Protein AF-A0A968BYA7-F1 (afdb_monomer_lite)

Radius of gyration: 14.15 Å; chains: 1; bounding box: 31×26×37 Å

pLDDT: mean 94.14, std 5.93, range [56.28, 97.94]

Foldseek 3Di:
DAADPQKFWWKWKWAAAPNDIDIDTDGHRDPDDDDDPVLPPRHDVVRVSKMKIKIFMWGWDQDPVRDIDTHGPDDIDDIDIDHDD

Sequence (85 aa):
DTLGSDECFLLTISYAQNGSRVELPMCLRDTQWWVDEGLHLQADQESDRAYHWKVRVAREETLEDGSVSYIPLGPASQERTFYWR

Structure (mmCIF, N/CA/C/O backbone):
data_AF-A0A968BYA7-F1
#
_entry.id   AF-A0A968BYA7-F1
#
loop_
_atom_site.group_PDB
_atom_site.id
_atom_site.type_symbol
_atom_site.label_atom_id
_atom_site.label_alt_id
_atom_site.label_comp_id
_atom_site.label_asym_id
_atom_site.label_entity_id
_atom_site.label_seq_id
_atom_site.pdbx_PDB_ins_code
_atom_site.Cartn_x
_atom_site.Cartn_y
_atom_site.Cartn_z
_atom_site.occupancy
_atom_site.B_iso_or_equiv
_atom_site.auth_seq_id
_atom_site.auth_comp_id
_atom_site.auth_asym_id
_atom_site.auth_atom_id
_atom_site.pdbx_PDB_model_num
ATOM 1 N N . ASP A 1 1 ? 3.613 -11.625 -20.754 1.00 56.28 1 ASP A N 1
ATOM 2 C CA . ASP A 1 1 ? 3.969 -10.308 -20.208 1.00 56.28 1 ASP A CA 1
ATOM 3 C C . ASP A 1 1 ? 4.917 -10.472 -19.049 1.00 56.28 1 ASP A C 1
ATOM 5 O O . ASP A 1 1 ? 4.597 -11.160 -18.087 1.00 56.28 1 ASP A O 1
ATOM 9 N N . THR A 1 2 ? 6.115 -9.925 -19.200 1.00 77.88 2 THR A N 1
ATOM 10 C CA . THR A 1 2 ? 7.174 -9.956 -18.191 1.00 77.88 2 THR A CA 1
ATOM 11 C C . THR A 1 2 ? 7.514 -8.504 -17.897 1.00 77.88 2 THR A C 1
ATOM 13 O O . THR A 1 2 ? 7.679 -7.732 -18.838 1.00 77.88 2 THR A O 1
ATOM 16 N N . LEU A 1 3 ? 7.559 -8.136 -16.617 1.00 88.62 3 LEU A N 1
ATOM 17 C CA . LEU A 1 3 ? 7.958 -6.796 -16.186 1.00 88.62 3 LEU A CA 1
ATOM 18 C C . LEU A 1 3 ? 9.362 -6.463 -16.714 1.00 88.62 3 LEU A C 1
ATOM 20 O O . LEU A 1 3 ? 10.241 -7.333 -16.722 1.00 88.62 3 LEU A O 1
ATOM 24 N N . GLY A 1 4 ? 9.579 -5.209 -17.111 1.00 91.81 4 GLY A N 1
ATOM 25 C CA . GLY A 1 4 ? 10.909 -4.664 -17.380 1.00 91.81 4 GLY A CA 1
ATOM 26 C C . GLY A 1 4 ? 11.850 -4.790 -16.175 1.00 91.81 4 GLY A C 1
ATOM 27 O O . GLY A 1 4 ? 11.430 -5.068 -15.050 1.00 91.81 4 GLY A O 1
ATOM 28 N N . SER A 1 5 ? 13.156 -4.607 -16.379 1.00 91.94 5 SER A N 1
ATOM 29 C CA . SER A 1 5 ? 14.149 -4.734 -15.297 1.00 91.94 5 SER A CA 1
ATOM 30 C C . SER A 1 5 ? 13.938 -3.727 -14.164 1.00 91.94 5 SER A C 1
ATOM 32 O O . SER A 1 5 ? 14.239 -4.047 -13.020 1.00 91.94 5 SER A O 1
ATOM 34 N N . ASP A 1 6 ? 13.395 -2.566 -14.502 1.00 93.38 6 ASP A N 1
ATOM 35 C CA . ASP A 1 6 ? 13.072 -1.408 -13.671 1.00 93.38 6 ASP A CA 1
ATOM 36 C C . ASP A 1 6 ? 11.576 -1.327 -13.316 1.00 93.38 6 ASP A C 1
ATOM 38 O O . ASP A 1 6 ? 11.138 -0.361 -12.704 1.00 93.38 6 ASP A O 1
ATOM 42 N N . GLU A 1 7 ? 10.771 -2.321 -13.697 1.00 96.50 7 GLU A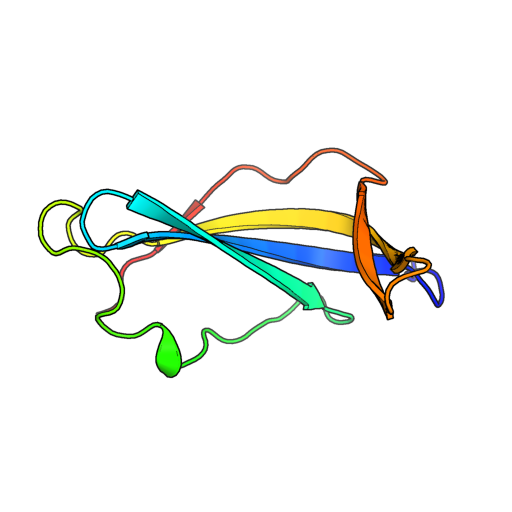 N 1
ATOM 43 C CA . GLU A 1 7 ? 9.325 -2.321 -13.466 1.00 96.50 7 GLU A CA 1
ATOM 44 C C . GLU A 1 7 ? 8.915 -3.290 -12.355 1.00 96.50 7 GLU A C 1
ATOM 46 O O . GLU A 1 7 ? 9.496 -4.366 -12.171 1.00 96.50 7 GLU A O 1
ATOM 51 N N . CYS A 1 8 ? 7.851 -2.948 -11.635 1.00 96.88 8 CYS A N 1
ATOM 52 C CA . CYS A 1 8 ? 7.290 -3.806 -10.603 1.00 96.88 8 CYS A CA 1
ATOM 53 C C . CYS A 1 8 ? 5.787 -3.643 -10.417 1.00 96.88 8 CYS A C 1
ATOM 55 O O . CYS A 1 8 ? 5.161 -2.683 -10.876 1.00 96.88 8 CYS A O 1
ATOM 57 N N . PHE A 1 9 ? 5.213 -4.599 -9.691 1.00 97.00 9 PHE A N 1
ATOM 58 C CA . PHE A 1 9 ? 3.910 -4.445 -9.071 1.00 97.00 9 PHE A CA 1
ATOM 59 C C . PHE A 1 9 ? 4.085 -3.614 -7.801 1.00 97.00 9 PHE A C 1
ATOM 61 O O . PHE A 1 9 ? 4.526 -4.113 -6.767 1.00 97.00 9 PHE A O 1
ATOM 68 N N . LEU A 1 10 ? 3.748 -2.332 -7.886 1.00 97.50 10 LEU A N 1
ATOM 69 C CA . LEU A 1 10 ? 3.733 -1.438 -6.742 1.00 97.50 10 LEU A CA 1
ATOM 70 C C . LEU A 1 10 ? 2.480 -1.714 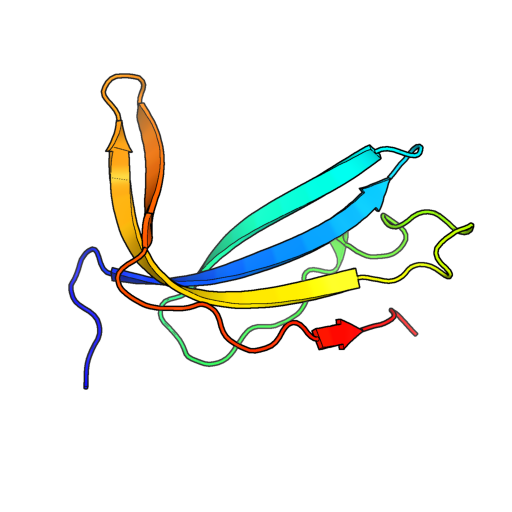-5.911 1.00 97.50 10 LEU A C 1
ATOM 72 O O . LEU A 1 10 ? 1.385 -1.249 -6.248 1.00 97.50 10 LEU A O 1
ATOM 76 N N . LEU A 1 11 ? 2.649 -2.473 -4.833 1.00 97.25 11 LEU A N 1
ATOM 77 C CA . LEU A 1 11 ? 1.649 -2.647 -3.790 1.00 97.25 11 LEU A CA 1
ATOM 78 C C . LEU A 1 11 ? 1.717 -1.441 -2.853 1.00 97.25 11 LEU A C 1
ATOM 80 O O . LEU A 1 11 ? 2.750 -1.175 -2.249 1.00 97.25 11 LEU A O 1
ATOM 84 N N . THR A 1 12 ? 0.617 -0.709 -2.718 1.00 97.38 12 THR A N 1
ATOM 85 C CA . THR A 1 12 ? 0.492 0.357 -1.720 1.00 97.38 12 THR A CA 1
ATOM 86 C C . THR A 1 12 ? -0.468 -0.102 -0.645 1.00 97.38 12 THR A C 1
ATOM 88 O O . THR A 1 12 ? -1.640 -0.329 -0.946 1.00 97.38 12 THR A O 1
ATOM 91 N N . ILE A 1 13 ? 0.014 -0.200 0.591 1.00 97.38 13 ILE A N 1
ATOM 92 C CA . ILE A 1 13 ? -0.829 -0.381 1.775 1.00 97.38 13 ILE A CA 1
ATOM 93 C C . ILE A 1 13 ? -1.029 0.977 2.423 1.00 97.38 13 ILE A C 1
ATOM 95 O O . ILE A 1 13 ? -0.086 1.754 2.531 1.00 97.38 13 ILE A O 1
ATOM 99 N N . SER A 1 14 ? -2.241 1.267 2.874 1.00 97.88 14 SER A N 1
ATOM 100 C CA . SER A 1 14 ? -2.512 2.456 3.668 1.00 97.88 14 SER A CA 1
ATOM 101 C C . SER A 1 14 ? -3.453 2.166 4.823 1.00 97.88 14 SER A C 1
ATOM 103 O O . SER A 1 14 ? -4.407 1.406 4.666 1.00 97.88 14 SER A O 1
ATOM 105 N N . TYR A 1 15 ? -3.198 2.792 5.963 1.00 97.81 15 TYR A N 1
ATOM 106 C CA . TYR A 1 15 ? -3.994 2.659 7.182 1.00 97.81 15 TYR A CA 1
ATOM 107 C C . TYR A 1 15 ? -3.959 3.968 7.976 1.00 97.81 15 TYR A C 1
ATOM 109 O O . TYR A 1 15 ? -3.103 4.824 7.739 1.00 97.81 15 TYR A O 1
ATOM 117 N N . ALA A 1 16 ? -4.911 4.140 8.891 1.00 97.94 16 ALA A N 1
ATOM 118 C CA . ALA A 1 16 ? -4.896 5.245 9.843 1.00 97.94 16 ALA A CA 1
ATOM 119 C C . ALA A 1 16 ? -3.990 4.892 11.028 1.00 97.94 16 ALA A C 1
ATOM 121 O O . ALA A 1 16 ? -4.112 3.799 11.573 1.00 97.94 16 ALA A O 1
ATOM 122 N N . GLN A 1 17 ? -3.091 5.794 11.407 1.00 97.56 17 GLN A N 1
ATOM 123 C CA . GLN A 1 17 ? -2.257 5.683 12.596 1.00 97.56 17 GLN A CA 1
ATOM 124 C C . GLN A 1 17 ? -2.138 7.049 13.271 1.00 97.56 17 GLN A C 1
ATOM 126 O O . GLN A 1 17 ? -1.706 8.024 12.647 1.00 97.56 17 GLN A O 1
ATOM 131 N N . ASN A 1 18 ? -2.498 7.120 14.551 1.00 96.56 18 ASN A N 1
ATOM 132 C CA . ASN A 1 18 ? -2.574 8.358 15.327 1.00 96.56 18 ASN A CA 1
ATOM 133 C C . ASN A 1 18 ? -3.389 9.451 14.603 1.00 96.56 18 ASN A C 1
ATOM 135 O O . ASN A 1 18 ? -2.990 10.617 14.555 1.00 96.56 18 ASN A O 1
ATOM 139 N N . GLY A 1 19 ? -4.500 9.065 13.968 1.00 95.31 19 GLY A N 1
ATOM 140 C CA . GLY A 1 19 ? -5.378 9.960 13.209 1.00 95.31 19 GLY A CA 1
ATOM 141 C C . GLY A 1 19 ? -4.827 10.424 11.855 1.00 95.31 19 GLY A C 1
ATOM 142 O O . GLY A 1 19 ? -5.483 11.212 11.174 1.00 95.31 19 GLY A O 1
ATOM 143 N N . SER A 1 20 ? -3.648 9.951 11.441 1.00 97.38 20 SER A N 1
ATOM 144 C CA . SER A 1 20 ? -3.017 10.291 10.160 1.00 97.38 20 SER A CA 1
ATOM 145 C C . SER A 1 20 ? -2.992 9.096 9.211 1.00 97.38 20 SER A C 1
ATOM 147 O O . SER A 1 20 ? -2.863 7.954 9.639 1.00 97.38 20 SER A O 1
ATOM 149 N N . ARG A 1 21 ? -3.089 9.342 7.900 1.00 96.94 21 ARG A N 1
ATOM 150 C CA . ARG A 1 21 ? -2.940 8.282 6.893 1.00 96.94 21 ARG A CA 1
ATOM 151 C C . ARG A 1 21 ? -1.460 7.960 6.701 1.00 96.94 21 ARG A C 1
ATOM 153 O O . ARG A 1 21 ? -0.691 8.832 6.307 1.00 96.94 21 ARG A O 1
ATOM 160 N N . VAL A 1 22 ? -1.096 6.704 6.920 1.00 97.69 22 VAL A N 1
ATOM 161 C CA . VAL A 1 22 ? 0.208 6.144 6.555 1.00 97.69 22 VAL A CA 1
ATOM 162 C C . VAL A 1 22 ? 0.069 5.444 5.209 1.00 97.69 22 VAL A C 1
ATOM 164 O O . VAL A 1 22 ? -0.927 4.758 4.979 1.00 97.69 22 VAL A O 1
ATOM 167 N N . GLU A 1 23 ? 1.049 5.611 4.321 1.00 96.88 23 GLU A N 1
ATOM 168 C CA . GLU A 1 23 ?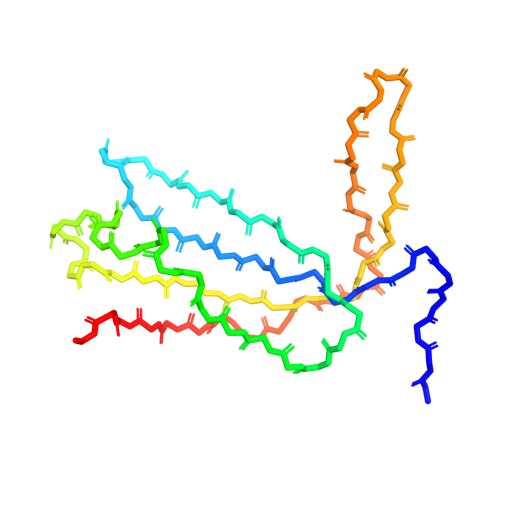 1.151 4.863 3.065 1.00 96.88 23 GLU A CA 1
ATOM 169 C C . GLU A 1 23 ? 2.503 4.153 2.987 1.00 96.88 23 GLU A C 1
ATOM 171 O O . GLU A 1 23 ? 3.549 4.757 3.216 1.00 96.88 23 GLU A O 1
ATOM 176 N N . LEU A 1 24 ? 2.470 2.867 2.651 1.00 95.69 24 LEU A N 1
ATOM 177 C CA . LEU A 1 24 ? 3.634 1.998 2.539 1.00 95.69 24 LEU A CA 1
ATOM 178 C C . LEU A 1 24 ? 3.685 1.417 1.121 1.00 95.69 24 LEU A C 1
ATOM 180 O O . LEU A 1 24 ? 2.948 0.469 0.818 1.00 95.69 24 LEU A O 1
ATOM 184 N N . PRO A 1 25 ? 4.497 2.003 0.227 1.00 95.81 25 PRO A N 1
ATOM 185 C CA . PRO A 1 25 ? 4.760 1.436 -1.087 1.00 95.81 25 PRO A CA 1
ATOM 186 C C . PRO A 1 25 ? 5.763 0.279 -0.993 1.00 95.81 25 PRO A C 1
ATOM 188 O O . PRO A 1 25 ? 6.802 0.397 -0.348 1.00 95.81 25 PRO A O 1
ATOM 191 N N . MET A 1 26 ? 5.479 -0.824 -1.683 1.00 94.81 26 MET A N 1
ATOM 192 C CA . MET A 1 26 ? 6.378 -1.967 -1.840 1.00 94.81 26 MET A CA 1
ATOM 193 C C . MET A 1 26 ? 6.437 -2.379 -3.307 1.00 94.81 26 MET A C 1
ATOM 195 O O . MET A 1 26 ? 5.406 -2.622 -3.938 1.00 94.81 26 MET A O 1
ATOM 199 N N . CYS A 1 27 ? 7.649 -2.471 -3.838 1.00 94.94 27 CYS A N 1
ATOM 200 C CA . CYS A 1 27 ? 7.910 -2.890 -5.206 1.00 94.94 27 CYS A CA 1
ATOM 201 C C . CYS A 1 27 ? 8.084 -4.413 -5.248 1.00 94.94 27 CYS A C 1
ATOM 203 O O . CYS A 1 27 ? 9.028 -4.961 -4.680 1.00 94.94 27 CYS A O 1
ATOM 205 N N . LEU A 1 28 ? 7.140 -5.112 -5.882 1.00 95.06 28 LEU A N 1
ATOM 206 C CA . LEU A 1 28 ? 7.108 -6.573 -5.940 1.00 95.06 28 LEU A CA 1
ATOM 207 C C . LEU A 1 28 ? 7.395 -7.069 -7.358 1.00 95.06 28 LEU A C 1
ATOM 209 O O . LEU A 1 28 ? 6.850 -6.551 -8.336 1.00 95.06 28 LEU A O 1
ATOM 213 N N . ARG A 1 29 ? 8.226 -8.107 -7.474 1.00 93.62 29 ARG A N 1
ATOM 214 C CA . ARG A 1 29 ? 8.499 -8.775 -8.759 1.00 93.62 29 ARG A CA 1
ATOM 215 C C . ARG A 1 29 ? 7.513 -9.897 -9.058 1.00 93.62 29 ARG A C 1
ATOM 217 O O . ARG A 1 29 ? 7.204 -10.145 -10.221 1.00 93.62 29 ARG A O 1
ATOM 224 N N . ASP A 1 30 ? 6.994 -10.523 -8.010 1.00 91.12 30 ASP A N 1
ATOM 225 C CA . ASP A 1 30 ? 6.018 -11.597 -8.103 1.00 91.12 30 ASP A CA 1
ATOM 226 C C . ASP A 1 30 ? 4.588 -11.075 -7.940 1.00 91.12 30 ASP A C 1
ATOM 228 O O . ASP A 1 30 ? 4.333 -10.034 -7.337 1.00 91.12 30 ASP A O 1
ATOM 232 N N . THR A 1 31 ? 3.628 -11.839 -8.457 1.00 89.19 31 THR A N 1
ATOM 233 C CA . THR A 1 31 ? 2.189 -11.544 -8.337 1.00 89.19 31 THR A CA 1
ATOM 234 C C . THR A 1 31 ? 1.590 -11.987 -7.000 1.00 89.19 31 THR A C 1
ATOM 236 O O . THR A 1 31 ? 0.388 -11.841 -6.778 1.00 89.19 31 THR A O 1
ATOM 239 N N . GLN A 1 32 ? 2.421 -12.521 -6.106 1.00 89.81 32 GLN A N 1
ATOM 240 C CA . GLN A 1 32 ? 2.050 -12.957 -4.768 1.00 89.81 32 GLN A CA 1
ATOM 241 C C . GLN A 1 32 ? 2.849 -12.186 -3.721 1.00 89.81 32 GLN A C 1
ATOM 243 O O . GLN A 1 32 ? 4.020 -11.868 -3.921 1.00 89.81 32 GLN A O 1
ATOM 248 N N . TRP A 1 33 ? 2.212 -11.918 -2.588 1.00 91.31 33 TRP A N 1
ATOM 249 C CA . TRP A 1 33 ? 2.821 -11.231 -1.460 1.00 91.31 33 TRP A CA 1
ATOM 250 C C . TRP A 1 33 ? 2.168 -11.682 -0.157 1.00 91.31 33 TRP A C 1
ATOM 252 O O . TRP A 1 33 ? 0.984 -12.026 -0.131 1.00 91.31 33 TRP A O 1
ATOM 262 N N . TRP A 1 34 ? 2.959 -11.677 0.911 1.00 90.94 34 TRP A N 1
ATOM 263 C CA . TRP A 1 34 ? 2.540 -12.021 2.263 1.00 90.94 34 TRP A CA 1
ATOM 264 C C . TRP A 1 34 ? 2.532 -10.768 3.121 1.00 90.94 34 TRP A C 1
ATOM 266 O O . TRP A 1 34 ? 3.472 -9.979 3.066 1.00 90.94 34 TRP A O 1
ATOM 276 N N . VAL A 1 35 ? 1.484 -10.606 3.924 1.00 90.06 35 VAL A N 1
ATOM 277 C CA . VAL A 1 35 ? 1.367 -9.461 4.825 1.00 90.06 35 VAL A CA 1
ATOM 278 C C . VAL A 1 35 ? 2.477 -9.509 5.873 1.00 90.06 35 VAL A C 1
ATOM 280 O O . VAL A 1 35 ? 2.605 -10.503 6.581 1.00 90.06 35 VAL A O 1
ATOM 283 N N . ASP A 1 36 ? 3.266 -8.437 5.960 1.00 90.31 36 ASP A N 1
ATOM 284 C CA . ASP A 1 36 ? 4.334 -8.300 6.954 1.00 90.31 36 ASP A CA 1
ATOM 285 C C . ASP A 1 36 ? 3.740 -8.230 8.371 1.00 90.31 36 ASP A C 1
ATOM 287 O O . ASP A 1 36 ? 2.863 -7.403 8.637 1.00 90.31 36 ASP A O 1
ATOM 291 N N . GLU A 1 37 ? 4.225 -9.075 9.285 1.00 91.69 37 GLU A N 1
ATOM 292 C CA . GLU A 1 37 ? 3.802 -9.107 10.693 1.00 91.69 37 GLU A CA 1
ATOM 293 C C . GLU A 1 37 ? 3.993 -7.761 11.405 1.00 91.69 37 GLU A C 1
ATOM 295 O O . GLU A 1 37 ? 3.239 -7.441 12.326 1.00 91.69 37 GLU A O 1
ATOM 300 N N . GLY A 1 38 ? 4.936 -6.927 10.955 1.00 91.75 38 GLY A N 1
ATOM 301 C CA . GLY A 1 38 ? 5.147 -5.572 11.462 1.00 91.75 38 GLY A CA 1
ATOM 302 C C . GLY A 1 38 ? 3.934 -4.653 11.290 1.00 91.75 38 GLY A C 1
ATOM 303 O O . GLY A 1 38 ? 3.811 -3.664 12.012 1.00 91.75 38 GLY A O 1
ATOM 304 N N . LEU A 1 39 ? 3.001 -4.991 10.392 1.00 92.50 39 LEU A N 1
ATOM 305 C CA . LEU A 1 39 ? 1.737 -4.272 10.240 1.00 92.50 39 LEU A CA 1
ATOM 306 C C . LEU A 1 39 ? 0.733 -4.593 11.343 1.00 92.50 39 LEU A C 1
ATOM 308 O O . LEU A 1 39 ? -0.211 -3.823 11.516 1.00 92.50 39 LEU A O 1
ATOM 312 N N . HIS A 1 40 ? 0.895 -5.685 12.089 1.00 93.19 40 HIS A N 1
ATOM 313 C CA . HIS A 1 40 ? -0.057 -6.083 13.118 1.00 93.19 40 HIS A CA 1
ATOM 314 C C . HIS A 1 40 ? -0.216 -4.982 14.182 1.00 93.19 40 HIS A C 1
ATOM 316 O O . HIS A 1 40 ? 0.757 -4.435 14.697 1.00 93.19 40 HIS A O 1
ATOM 322 N N . LEU A 1 41 ? -1.471 -4.639 14.489 1.00 94.56 41 LEU A N 1
ATOM 323 C CA . LEU A 1 41 ? -1.877 -3.599 15.446 1.00 94.56 41 LEU A CA 1
ATOM 324 C C . LEU A 1 41 ? -1.446 -2.155 15.122 1.00 94.56 41 LEU A C 1
ATOM 326 O O . LEU A 1 41 ? -1.717 -1.270 15.934 1.00 94.56 41 LEU A O 1
ATOM 330 N N . GLN A 1 42 ? -0.843 -1.897 13.956 1.00 96.06 42 GLN A N 1
ATOM 331 C CA . GLN A 1 42 ? -0.429 -0.549 13.544 1.00 96.06 42 GLN A CA 1
ATOM 332 C C . GLN A 1 42 ? -1.601 0.390 13.244 1.00 96.06 42 GLN A C 1
ATOM 334 O O . GLN A 1 42 ? -1.475 1.591 13.474 1.00 96.06 42 GLN A O 1
ATOM 339 N N . ALA A 1 43 ? -2.707 -0.144 12.719 1.00 96.50 43 ALA A N 1
ATOM 340 C CA . ALA A 1 43 ? -3.889 0.641 12.402 1.00 96.50 43 ALA A CA 1
ATOM 341 C C . ALA A 1 43 ? -4.678 1.016 13.666 1.00 96.50 43 ALA A C 1
ATOM 343 O O . ALA A 1 43 ? -4.851 0.189 14.573 1.00 96.50 43 ALA A O 1
ATOM 344 N N . ASP A 1 44 ? -5.183 2.248 13.678 1.00 96.38 44 ASP A N 1
ATOM 345 C CA . ASP A 1 44 ? -5.978 2.833 14.754 1.00 96.38 44 ASP A CA 1
ATOM 346 C C . ASP A 1 44 ? -7.222 1.993 15.053 1.00 96.38 44 ASP A C 1
ATOM 348 O O . ASP A 1 44 ? -7.886 1.463 14.151 1.00 96.38 44 ASP A O 1
ATOM 352 N N . GLN A 1 45 ? -7.571 1.900 16.336 1.00 94.94 45 GLN A N 1
ATOM 353 C CA . GLN A 1 45 ? -8.733 1.134 16.779 1.00 94.94 45 GLN A CA 1
ATOM 354 C C . GLN A 1 45 ? -10.044 1.772 16.294 1.00 94.94 45 GLN A C 1
ATOM 356 O O . GLN A 1 45 ? -10.981 1.051 15.969 1.00 94.94 45 GLN A O 1
ATOM 361 N N . GLU A 1 46 ? -10.087 3.099 16.170 1.00 95.19 46 GLU A N 1
ATOM 362 C CA . GLU A 1 46 ? -11.209 3.885 15.641 1.00 95.19 46 GLU A CA 1
ATOM 363 C C . GLU A 1 46 ? -11.545 3.540 14.183 1.00 95.19 46 GLU A C 1
ATOM 365 O O . GLU A 1 46 ? -12.660 3.786 13.732 1.00 95.19 46 GLU A O 1
ATOM 370 N N . SER A 1 47 ? -10.586 2.968 13.449 1.00 91.81 47 SER A N 1
ATOM 371 C CA . SER A 1 47 ? -10.764 2.501 12.071 1.00 91.81 47 SER A CA 1
ATOM 372 C C . SER A 1 47 ? -11.113 1.010 11.975 1.00 91.81 47 SER A C 1
ATOM 374 O O . SER A 1 47 ? -10.994 0.423 10.902 1.00 91.81 47 SER A O 1
ATOM 376 N N . ASP A 1 48 ? -11.462 0.368 13.096 1.00 94.25 48 ASP A N 1
ATOM 377 C CA . ASP A 1 48 ? -11.576 -1.091 13.238 1.00 94.25 48 ASP A CA 1
ATOM 378 C C . ASP A 1 48 ? -10.292 -1.838 12.843 1.00 94.25 48 ASP A C 1
ATOM 380 O O . ASP A 1 48 ? -10.324 -3.005 12.449 1.00 94.25 48 ASP A O 1
ATOM 384 N N . ARG A 1 49 ? -9.138 -1.164 12.941 1.00 95.81 49 ARG A N 1
ATOM 385 C CA . ARG A 1 49 ? -7.847 -1.653 12.442 1.00 95.81 49 ARG A CA 1
ATOM 386 C C . ARG A 1 49 ? -7.914 -2.052 10.960 1.00 95.81 49 ARG A C 1
ATOM 388 O O . ARG A 1 49 ? -7.441 -3.123 10.573 1.00 95.81 49 ARG A O 1
ATOM 395 N N . ALA A 1 50 ? -8.533 -1.209 10.136 1.00 96.94 50 ALA A N 1
ATOM 396 C CA . ALA A 1 50 ? -8.640 -1.429 8.700 1.00 96.94 50 ALA A CA 1
ATOM 397 C C . ALA A 1 50 ? -7.324 -1.119 7.971 1.00 96.94 50 ALA A C 1
ATOM 3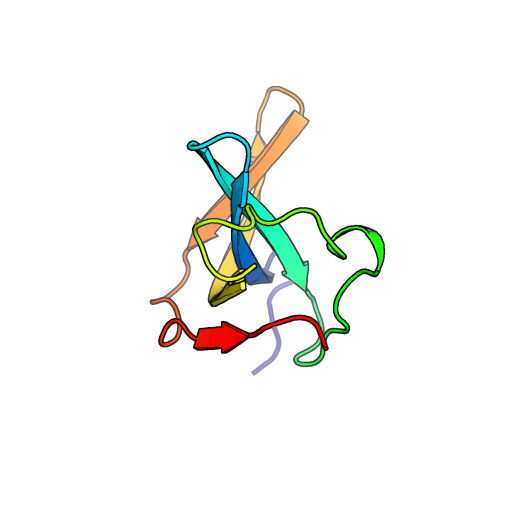99 O O . ALA A 1 50 ? -6.691 -0.084 8.190 1.00 96.94 50 ALA A O 1
ATOM 400 N N . TYR A 1 51 ? -6.959 -1.995 7.035 1.00 97.50 51 TYR A N 1
ATOM 401 C CA . TYR A 1 51 ? -5.835 -1.804 6.124 1.00 97.50 51 TYR A CA 1
ATOM 402 C C . TYR A 1 51 ? -6.353 -1.829 4.695 1.00 97.50 51 TYR A C 1
ATOM 404 O O . TYR A 1 51 ? -6.975 -2.798 4.256 1.00 97.50 51 TYR A O 1
ATOM 412 N N . HIS A 1 52 ? -6.075 -0.766 3.956 1.00 97.62 52 HIS A N 1
ATOM 413 C CA . HIS A 1 52 ? -6.438 -0.637 2.554 1.00 97.62 52 HIS A CA 1
ATOM 414 C C . HIS A 1 52 ? -5.239 -0.966 1.685 1.00 97.62 52 HIS A C 1
ATOM 416 O O . HIS A 1 52 ? -4.112 -0.611 2.024 1.00 97.62 52 HIS A O 1
ATOM 422 N N . TRP A 1 53 ? -5.464 -1.611 0.549 1.00 97.38 53 TRP A N 1
ATOM 423 C CA . TRP A 1 53 ? -4.401 -1.889 -0.398 1.00 97.38 53 TRP A CA 1
ATOM 424 C C . TRP A 1 53 ? -4.873 -1.834 -1.842 1.00 97.38 53 TRP A C 1
ATOM 426 O O . TRP A 1 53 ? -6.028 -2.112 -2.171 1.00 97.38 53 TRP A O 1
ATOM 436 N N . LYS A 1 54 ? -3.939 -1.477 -2.716 1.00 97.69 54 LYS A N 1
ATOM 437 C CA . LYS A 1 54 ? -4.102 -1.452 -4.170 1.00 97.69 54 LYS A CA 1
ATOM 438 C C . LYS A 1 54 ? -2.767 -1.762 -4.828 1.00 97.69 54 LYS A C 1
ATOM 440 O O . LYS A 1 54 ? -1.716 -1.503 -4.244 1.00 97.69 54 LYS A O 1
ATOM 445 N N . VAL A 1 55 ? -2.811 -2.279 -6.047 1.00 97.69 55 VAL A N 1
ATOM 446 C CA . VAL A 1 55 ? -1.616 -2.595 -6.835 1.00 97.69 55 VAL A CA 1
ATOM 447 C C . VAL A 1 55 ? -1.668 -1.841 -8.153 1.00 97.69 55 VAL A C 1
ATOM 449 O O . VAL A 1 55 ? -2.738 -1.682 -8.735 1.00 97.69 55 VAL A O 1
ATOM 452 N N . ARG A 1 56 ? -0.523 -1.380 -8.647 1.00 97.25 56 ARG A N 1
ATOM 453 C CA . ARG A 1 56 ? -0.366 -0.899 -10.027 1.00 97.25 56 ARG A CA 1
ATOM 454 C C . ARG A 1 56 ? 0.967 -1.362 -10.592 1.00 97.25 56 ARG A C 1
ATOM 456 O O . ARG A 1 56 ? 1.868 -1.681 -9.827 1.00 97.25 56 ARG A O 1
ATOM 463 N N . VAL A 1 57 ? 1.112 -1.342 -11.911 1.00 97.12 57 VAL A N 1
ATOM 464 C CA . VAL A 1 57 ? 2.440 -1.449 -12.527 1.00 97.12 57 VAL A CA 1
ATOM 465 C C . VAL A 1 57 ? 3.112 -0.078 -12.459 1.00 97.12 57 VAL A C 1
ATOM 467 O O . VAL A 1 57 ? 2.487 0.937 -12.786 1.00 97.12 57 VAL A O 1
ATOM 470 N N . ALA A 1 58 ? 4.359 -0.040 -12.004 1.00 97.69 58 ALA A N 1
ATOM 471 C CA . ALA A 1 58 ? 5.164 1.172 -11.929 1.00 97.69 58 ALA A CA 1
ATOM 472 C C . ALA A 1 58 ? 6.612 0.890 -12.336 1.00 97.69 58 ALA A C 1
ATOM 474 O O . ALA A 1 58 ? 7.069 -0.248 -12.243 1.00 97.69 58 ALA A O 1
ATOM 475 N N . ARG A 1 59 ? 7.314 1.939 -12.758 1.00 97.06 59 ARG A N 1
ATOM 476 C CA . ARG A 1 59 ? 8.766 1.959 -12.912 1.00 97.06 59 ARG A CA 1
ATOM 477 C C . ARG A 1 59 ? 9.405 2.526 -11.650 1.00 97.06 59 ARG A C 1
ATOM 479 O O . ARG A 1 59 ? 8.951 3.556 -11.155 1.00 97.06 59 ARG A O 1
ATOM 486 N N . GLU A 1 60 ? 10.430 1.860 -11.145 1.00 95.81 60 GLU A N 1
ATOM 487 C CA . GLU A 1 60 ? 11.273 2.338 -10.054 1.00 95.81 60 GLU A CA 1
ATOM 488 C C . GLU A 1 60 ? 12.373 3.256 -10.606 1.00 95.81 60 GLU A C 1
ATOM 490 O O . GLU A 1 60 ? 13.082 2.894 -11.545 1.00 95.81 60 GLU A O 1
ATOM 495 N N . GLU A 1 61 ? 12.518 4.447 -10.029 1.00 95.44 61 GLU A N 1
ATOM 496 C CA . GLU A 1 61 ? 13.554 5.414 -10.393 1.00 95.44 61 GLU A CA 1
ATOM 497 C C . GLU A 1 61 ? 14.286 5.895 -9.138 1.00 95.44 61 GLU A C 1
ATOM 499 O O . GLU A 1 61 ? 13.666 6.363 -8.184 1.00 95.44 61 GLU A O 1
ATOM 504 N N . THR A 1 62 ? 15.615 5.811 -9.137 1.00 94.75 62 THR A N 1
ATOM 505 C CA . THR A 1 62 ? 16.440 6.433 -8.095 1.00 94.75 62 THR A CA 1
ATOM 506 C C . THR A 1 62 ? 16.624 7.915 -8.411 1.00 94.75 62 THR A C 1
ATOM 508 O O . THR A 1 62 ? 17.136 8.270 -9.474 1.00 94.75 62 THR A O 1
ATOM 511 N N . LEU A 1 63 ? 16.205 8.779 -7.490 1.00 94.00 63 LEU A N 1
ATOM 512 C CA . LEU A 1 63 ? 16.352 10.228 -7.578 1.00 94.00 63 LEU A CA 1
ATOM 513 C C . LEU A 1 63 ? 17.788 10.668 -7.250 1.00 94.00 63 LEU A C 1
ATOM 515 O O . LEU A 1 63 ? 18.596 9.900 -6.728 1.00 94.00 63 LEU A O 1
ATOM 519 N N . GLU A 1 64 ? 18.109 11.932 -7.540 1.00 95.00 64 GLU A N 1
ATOM 520 C CA . GLU A 1 64 ? 19.450 12.503 -7.316 1.00 95.00 64 GLU A CA 1
ATOM 521 C C . GLU A 1 64 ? 19.899 12.450 -5.846 1.00 95.00 64 GLU A C 1
ATOM 523 O O . GLU A 1 64 ? 21.092 12.345 -5.566 1.00 95.00 64 GLU A O 1
ATOM 528 N N . ASP A 1 65 ? 18.953 12.490 -4.906 1.00 94.19 65 ASP A N 1
ATOM 529 C CA . ASP A 1 65 ? 19.203 12.381 -3.465 1.00 94.19 65 ASP A CA 1
ATOM 530 C C . ASP A 1 65 ? 19.325 10.926 -2.969 1.00 94.19 65 ASP A C 1
ATOM 532 O O . ASP A 1 65 ? 19.498 10.686 -1.772 1.00 94.19 65 ASP A O 1
ATOM 536 N N . GLY A 1 66 ? 19.250 9.951 -3.880 1.00 92.75 66 GLY A N 1
ATOM 537 C CA . GLY A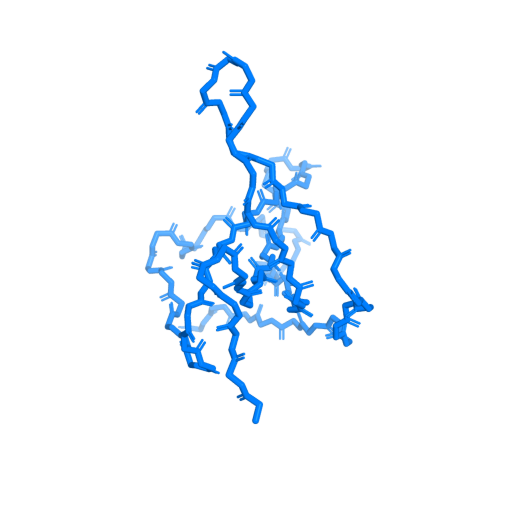 1 66 ? 19.299 8.520 -3.590 1.00 92.75 66 GLY A CA 1
ATOM 538 C C . GLY A 1 66 ? 17.972 7.922 -3.119 1.00 92.75 66 GLY A C 1
ATOM 539 O O . GLY A 1 66 ? 17.915 6.717 -2.867 1.00 92.75 66 GLY A O 1
ATOM 540 N N . SER A 1 67 ? 16.907 8.718 -2.997 1.00 93.25 67 SER A N 1
ATOM 541 C CA . SER A 1 67 ? 15.573 8.200 -2.696 1.00 93.25 67 SER A CA 1
ATOM 542 C C . SER A 1 67 ? 14.958 7.494 -3.906 1.00 93.25 67 SER A C 1
ATOM 544 O O . SER A 1 67 ? 15.383 7.673 -5.048 1.00 93.25 67 SER A O 1
ATOM 546 N N . VAL A 1 68 ? 13.960 6.649 -3.654 1.00 93.75 68 VAL A N 1
ATOM 547 C CA . VAL A 1 68 ? 13.258 5.900 -4.699 1.00 93.75 68 VAL A CA 1
ATOM 548 C C . VAL A 1 68 ? 11.920 6.566 -4.995 1.00 93.75 68 VAL A C 1
ATOM 550 O O . VAL A 1 68 ? 11.116 6.803 -4.093 1.00 93.75 68 VAL A O 1
ATOM 553 N N . SER A 1 69 ? 11.671 6.825 -6.274 1.00 94.62 69 SER A N 1
ATOM 554 C CA . SER A 1 69 ? 10.389 7.251 -6.819 1.00 94.62 69 SER A CA 1
ATOM 555 C C . SER A 1 69 ? 9.756 6.119 -7.626 1.00 94.62 69 SER A C 1
ATOM 557 O O . SER A 1 69 ? 10.450 5.298 -8.224 1.00 94.62 69 SER A O 1
ATOM 559 N N . TYR A 1 70 ? 8.425 6.093 -7.670 1.00 96.62 70 TYR A N 1
ATOM 560 C CA . TYR A 1 70 ? 7.673 5.117 -8.452 1.00 96.62 70 TYR A CA 1
ATOM 561 C C . TYR A 1 70 ? 6.797 5.821 -9.483 1.00 96.62 70 TYR A C 1
ATOM 563 O O . TYR A 1 70 ? 5.810 6.475 -9.133 1.00 96.62 70 TYR A O 1
ATOM 571 N N . ILE A 1 71 ? 7.124 5.654 -10.762 1.00 96.69 71 ILE A N 1
ATOM 572 C CA . ILE A 1 71 ? 6.400 6.252 -11.883 1.00 96.69 71 ILE A CA 1
ATOM 573 C C . ILE A 1 71 ? 5.295 5.292 -12.345 1.00 96.69 71 ILE A C 1
ATOM 575 O O . ILE A 1 71 ? 5.598 4.198 -12.823 1.00 96.69 71 ILE A O 1
ATOM 579 N N . PRO A 1 72 ? 4.002 5.647 -12.226 1.00 96.69 72 PRO A N 1
ATOM 580 C CA . PRO A 1 72 ? 2.914 4.769 -12.646 1.00 96.69 72 PRO A CA 1
ATOM 581 C C . PRO A 1 72 ? 2.945 4.500 -14.156 1.00 96.69 72 PRO A C 1
ATOM 583 O O . PRO A 1 72 ? 2.952 5.438 -14.949 1.00 96.69 72 PRO A O 1
ATOM 586 N N . LEU A 1 73 ? 2.871 3.228 -14.553 1.00 96.81 73 LEU A N 1
ATOM 587 C CA . LEU A 1 73 ? 2.769 2.809 -15.961 1.00 96.81 73 LEU A CA 1
ATOM 588 C C . LEU A 1 73 ? 1.331 2.453 -16.370 1.00 96.81 73 LEU A C 1
ATOM 590 O O . LEU A 1 73 ? 1.051 2.175 -17.533 1.00 96.81 73 LEU A O 1
ATOM 594 N N . GLY A 1 74 ? 0.400 2.475 -15.416 1.00 94.44 74 GLY A N 1
ATOM 595 C CA . GLY A 1 74 ? -1.009 2.190 -15.642 1.00 94.44 74 GLY A CA 1
ATOM 596 C C . GLY A 1 74 ? -1.885 2.558 -14.443 1.00 94.44 74 GLY A C 1
ATOM 597 O O . GLY A 1 74 ? -1.380 3.030 -13.415 1.00 94.44 74 GLY A O 1
ATOM 598 N N . PRO A 1 75 ? -3.210 2.359 -14.559 1.00 96.56 75 PRO A N 1
ATOM 599 C CA . PRO A 1 75 ? -4.129 2.602 -13.459 1.00 96.56 75 PRO A CA 1
ATOM 600 C C . PRO A 1 75 ? -3.861 1.637 -12.301 1.00 96.56 75 PRO A C 1
ATOM 602 O O . PRO A 1 75 ? -3.374 0.521 -12.484 1.00 96.56 75 PRO A O 1
ATOM 605 N N . ALA A 1 76 ? -4.224 2.065 -11.094 1.00 96.75 76 ALA A N 1
ATOM 606 C CA . ALA A 1 76 ? -4.283 1.153 -9.964 1.00 96.75 76 ALA A CA 1
ATOM 607 C C . ALA A 1 76 ? -5.457 0.180 -10.103 1.00 96.75 76 ALA A C 1
ATOM 609 O O . ALA A 1 76 ? -6.485 0.495 -10.707 1.00 96.75 76 ALA A O 1
ATOM 610 N N . SER A 1 77 ? -5.309 -0.988 -9.486 1.00 97.19 77 SER A N 1
ATOM 611 C CA . SER A 1 77 ? -6.409 -1.896 -9.209 1.00 97.19 77 SER A CA 1
ATOM 612 C C . SER A 1 77 ? -7.483 -1.202 -8.375 1.00 97.19 77 SER A C 1
ATOM 614 O O . SER A 1 77 ? -7.247 -0.173 -7.734 1.00 97.19 77 SER A O 1
ATOM 616 N N . GLN A 1 78 ? -8.654 -1.831 -8.300 1.00 97.75 78 GLN A N 1
ATOM 617 C CA . GLN A 1 78 ? -9.615 -1.496 -7.259 1.00 97.75 78 GLN A CA 1
ATOM 618 C C . GLN A 1 78 ? -8.948 -1.626 -5.882 1.00 97.75 78 GLN A C 1
ATOM 620 O O . GLN A 1 78 ? -8.201 -2.581 -5.639 1.00 97.75 78 GLN A O 1
ATOM 625 N N . GLU A 1 79 ? -9.214 -0.659 -5.009 1.00 97.94 79 GLU A N 1
ATOM 626 C CA . GLU A 1 79 ? -8.783 -0.711 -3.617 1.00 97.94 79 GLU A CA 1
ATOM 627 C C . GLU A 1 79 ? -9.571 -1.790 -2.872 1.00 97.94 79 GLU A C 1
ATOM 629 O O . GLU A 1 79 ? -10.774 -1.975 -3.083 1.00 97.94 79 GLU A O 1
ATOM 634 N N . ARG A 1 80 ? -8.874 -2.530 -2.018 1.00 97.69 80 ARG A N 1
ATOM 635 C CA . ARG A 1 80 ? -9.439 -3.586 -1.184 1.00 97.69 80 ARG A CA 1
ATOM 636 C C . ARG A 1 80 ? -9.067 -3.338 0.265 1.00 97.69 80 ARG A C 1
ATOM 638 O O . ARG A 1 80 ? -8.049 -2.717 0.548 1.00 97.69 80 ARG A O 1
ATOM 645 N N . THR A 1 81 ? -9.874 -3.876 1.167 1.00 97.31 81 THR A N 1
ATOM 646 C CA . THR A 1 81 ? -9.652 -3.761 2.609 1.00 97.31 81 THR A CA 1
ATOM 647 C C . THR A 1 81 ? -9.404 -5.139 3.195 1.00 97.31 81 THR A C 1
ATOM 649 O O . THR A 1 81 ? -10.085 -6.102 2.833 1.00 97.31 81 THR A O 1
ATOM 652 N N . PHE A 1 82 ? -8.446 -5.237 4.107 1.00 95.25 82 PHE A N 1
ATOM 653 C CA . PHE A 1 82 ? -8.301 -6.383 4.991 1.00 95.25 82 PHE A CA 1
ATOM 654 C C . PHE A 1 82 ? -8.221 -5.925 6.446 1.00 95.25 82 PHE A C 1
ATOM 656 O O . PHE A 1 82 ? -7.939 -4.765 6.747 1.00 95.25 82 PHE A O 1
ATOM 663 N N . TYR A 1 83 ? -8.479 -6.876 7.334 1.00 94.06 83 TYR A N 1
ATOM 664 C CA . TYR A 1 83 ? -8.392 -6.721 8.776 1.00 94.06 83 TYR A CA 1
ATOM 665 C C . TYR A 1 83 ? -7.510 -7.852 9.285 1.00 94.06 83 TYR A C 1
ATOM 667 O O . TYR A 1 83 ? -7.706 -9.004 8.882 1.00 94.06 83 TYR A O 1
ATOM 675 N N . TRP A 1 84 ? -6.549 -7.535 10.147 1.00 84.25 84 TRP A N 1
ATOM 676 C CA . TRP A 1 84 ? -5.849 -8.572 10.898 1.00 84.25 84 TRP A CA 1
ATOM 677 C C . TRP A 1 84 ? -6.848 -9.255 11.836 1.00 84.25 84 TRP A C 1
ATOM 679 O O . TRP A 1 84 ? -7.644 -8.578 12.489 1.00 84.25 84 TRP A O 1
ATOM 689 N N . ARG A 1 85 ? -6.842 -10.588 11.847 1.00 69.19 85 ARG A N 1
ATOM 690 C CA . ARG A 1 85 ? -7.674 -11.415 12.725 1.00 69.19 85 ARG A CA 1
ATOM 691 C C . ARG A 1 85 ? -6.806 -12.172 13.707 1.00 69.19 85 ARG A C 1
ATOM 693 O O . ARG A 1 85 ? -5.711 -12.593 13.278 1.00 69.19 85 ARG A O 1
#

Secondary structure (DSSP, 8-state):
----TTEEEEEEEEEEETTEEEEEEEEESSS-----GGGTT-S-GGGTT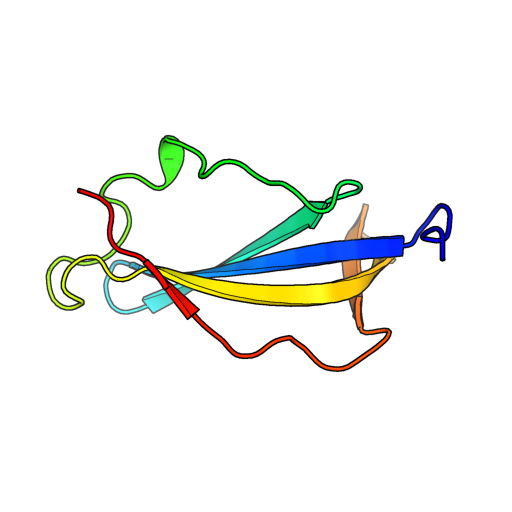EEEEEEEEEEEEE-TTS-EEEEESSPPPPPEEEE--